Protein AF-A0A0G9GX62-F1 (afdb_monomer)

Foldseek 3Di:
DLWDWFAAPNDIDIDRLVQFPDWDADPVQFIWTAGPVRDITTTPHGRVVVVVSSVCSVVVVVPPPD

Mean predicted aligned error: 4.51 Å

Sequence (66 aa):
MSIFSTKVNGQKVTVVARNVAYVTENSEGRGVITFTNGDSINTQVGYDSIRRNVAKALDGAKEIAE

Organism: NCBI:txid1440762

Solvent-accessible surface area (backbone atoms only — not comparable to full-atom values): 3778 Å² total; per-residue (Å²): 111,33,48,45,77,50,42,38,96,92,39,84,42,80,43,56,36,83,47,50,66,50,72,46,67,46,100,85,51,24,17,29,45,30,32,72,86,73,51,71,45,71,37,79,41,45,26,70,59,48,54,50,47,42,51,50,15,51,54,67,46,66,81,75,78,129

pLDDT: mean 91.04, std 13.37, range [41.47, 98.31]

Radius of gyration: 11.81 Å; Cα contacts (8 Å, |Δi|>4): 120; chains: 1; bounding box: 21×30×34 Å

Secondary structure (DSSP, 8-state):
--EEEEEETTEEEEEEGGGEEEEEE-TTSEEEEEETTS-EEEEEEEHHHHHHHHHHHHHTTSS---

Nearest PDB structures (foldseek):
  2cod-assembly1_A  TM=5.310E-01  e=4.401E-02  Homo sapiens
  7pgu-assembly1_N  TM=5.582E-01  e=2.364E-01  Homo sapiens
  3au5-assembly1_A  TM=5.739E-01  e=8.741E-01  Homo sapiens
  7yis-assembly1_A  TM=5.946E-01  e=1.438E+00  Homo sapiens
  3au5-assembly2_B  TM=5.553E-01  e=1.352E+00  Homo sapiens

Structure (mmCIF, N/CA/C/O backbone):
data_AF-A0A0G9GX62-F1
#
_entry.id   AF-A0A0G9GX62-F1
#
loop_
_atom_site.group_PDB
_atom_site.id
_atom_site.type_symbol
_atom_site.label_atom_id
_atom_site.label_alt_id
_atom_site.label_comp_id
_atom_site.label_asym_id
_atom_site.l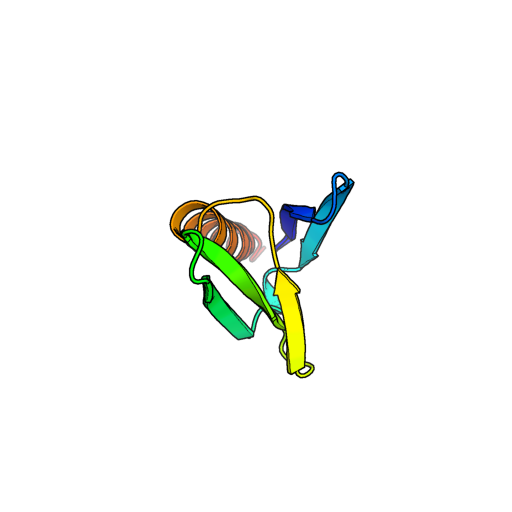abel_entity_id
_atom_site.label_seq_id
_atom_site.pdbx_PDB_ins_code
_atom_site.Cartn_x
_atom_site.Cartn_y
_atom_site.Cartn_z
_atom_site.occupancy
_atom_site.B_iso_or_equiv
_atom_site.auth_seq_id
_atom_site.auth_comp_id
_atom_site.auth_asym_id
_atom_site.auth_atom_id
_atom_site.pdbx_PDB_model_num
ATOM 1 N N . MET A 1 1 ? -7.711 -4.714 13.603 1.00 68.94 1 MET A N 1
ATOM 2 C CA . MET A 1 1 ? -8.329 -4.597 12.256 1.00 68.94 1 MET A CA 1
ATOM 3 C C . MET A 1 1 ? -7.231 -4.342 11.227 1.00 68.94 1 MET A C 1
ATOM 5 O O . MET A 1 1 ? -6.390 -3.494 11.491 1.00 68.94 1 MET A O 1
ATOM 9 N N . SER A 1 2 ? -7.201 -5.067 10.098 1.00 89.69 2 SER A N 1
ATOM 10 C CA . SER A 1 2 ? -6.129 -4.968 9.084 1.00 89.69 2 SER A CA 1
ATOM 11 C C . SER A 1 2 ? -6.245 -3.709 8.219 1.00 89.69 2 SER A C 1
ATOM 13 O O . SER A 1 2 ? -6.586 -3.793 7.039 1.00 89.69 2 SER A O 1
ATOM 15 N N . ILE A 1 3 ? -6.012 -2.535 8.799 1.00 94.69 3 ILE A N 1
ATOM 16 C CA . ILE A 1 3 ? -6.080 -1.254 8.088 1.00 94.69 3 ILE A CA 1
ATOM 17 C C . ILE A 1 3 ? -4.806 -0.436 8.280 1.00 94.69 3 ILE A C 1
ATOM 19 O O . ILE A 1 3 ? -4.126 -0.551 9.297 1.00 94.69 3 ILE A O 1
ATOM 23 N N . PHE A 1 4 ? -4.510 0.431 7.317 1.00 95.19 4 PHE A N 1
ATOM 24 C CA . PHE A 1 4 ? -3.504 1.483 7.457 1.00 95.19 4 PHE A CA 1
ATOM 25 C C . PHE A 1 4 ? -3.941 2.736 6.698 1.00 95.19 4 PHE A C 1
ATOM 27 O O . PHE A 1 4 ? -4.771 2.667 5.793 1.00 95.19 4 PHE A O 1
ATOM 34 N N . SER 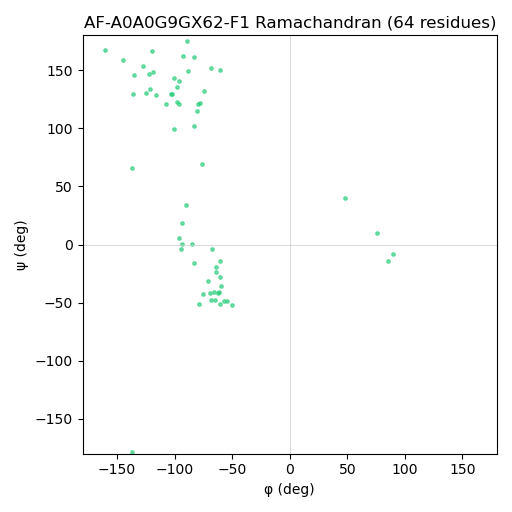A 1 5 ? -3.386 3.894 7.054 1.00 96.12 5 SER A N 1
ATOM 35 C CA . SER A 1 5 ? -3.613 5.125 6.296 1.00 96.12 5 SER A CA 1
ATOM 36 C C . SER A 1 5 ? -2.491 5.373 5.293 1.00 96.12 5 SER A C 1
ATOM 38 O O . SER A 1 5 ? -1.318 5.189 5.610 1.00 96.12 5 SER A O 1
ATOM 40 N N . THR A 1 6 ? -2.843 5.858 4.107 1.00 96.06 6 THR A N 1
ATOM 41 C CA . THR A 1 6 ? -1.893 6.370 3.111 1.00 96.06 6 THR A CA 1
ATOM 42 C C . THR A 1 6 ? -2.418 7.664 2.490 1.00 96.06 6 THR A C 1
ATOM 44 O O . THR A 1 6 ? -3.467 8.166 2.895 1.00 96.06 6 THR A O 1
ATOM 47 N N . LYS A 1 7 ? -1.676 8.239 1.543 1.00 96.94 7 LYS A N 1
ATOM 48 C CA . LYS A 1 7 ? -2.047 9.462 0.834 1.00 96.94 7 LYS A CA 1
ATOM 49 C C . LYS A 1 7 ? -2.25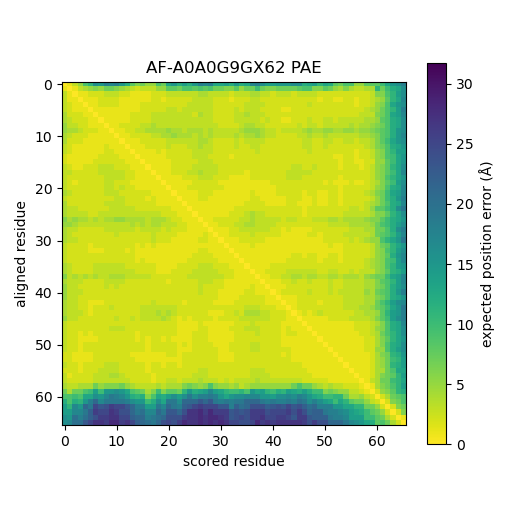2 9.179 -0.652 1.00 96.94 7 LYS A C 1
ATOM 51 O O . LYS A 1 7 ? -1.380 8.591 -1.290 1.00 96.94 7 LYS A O 1
ATOM 56 N N . VAL A 1 8 ? -3.389 9.606 -1.188 1.00 94.81 8 VAL A N 1
ATOM 57 C CA . VAL A 1 8 ? -3.770 9.494 -2.604 1.00 94.81 8 VAL A CA 1
ATOM 58 C C . VAL A 1 8 ? -4.368 10.835 -3.016 1.00 94.81 8 VAL A C 1
ATOM 60 O O . VAL A 1 8 ? -5.227 11.352 -2.311 1.00 94.81 8 VAL A O 1
ATOM 63 N N . ASN A 1 9 ? -3.904 11.423 -4.122 1.00 93.31 9 ASN A N 1
ATOM 64 C CA . ASN A 1 9 ? -4.431 12.688 -4.664 1.00 93.31 9 ASN A CA 1
ATOM 65 C C . ASN A 1 9 ? -4.595 13.822 -3.629 1.00 93.31 9 ASN A C 1
ATOM 67 O O . ASN A 1 9 ? -5.584 14.546 -3.624 1.00 93.31 9 ASN A O 1
ATOM 71 N N . GLY A 1 10 ? -3.643 13.970 -2.705 1.00 93.62 10 GLY A N 1
ATOM 72 C CA . GLY A 1 10 ? -3.693 14.988 -1.653 1.00 93.62 10 GLY A CA 1
ATOM 73 C C . GLY A 1 10 ? -4.489 14.583 -0.409 1.00 93.62 10 GLY A C 1
ATOM 74 O O . GLY A 1 10 ? -4.314 15.208 0.635 1.00 93.62 10 GLY A O 1
ATOM 75 N N . GLN A 1 11 ? -5.290 13.521 -0.475 1.00 96.00 11 GLN A N 1
ATOM 76 C CA . GLN A 1 11 ? -6.190 13.086 0.589 1.00 96.00 11 GLN A CA 1
ATOM 77 C C . GLN A 1 11 ? -5.609 11.920 1.390 1.00 96.00 11 GLN A C 1
ATOM 79 O O . GLN A 1 11 ? -4.956 11.025 0.849 1.00 96.00 11 GLN A O 1
ATOM 84 N N . LYS A 1 12 ? -5.865 11.922 2.702 1.00 96.06 12 LYS A N 1
ATOM 85 C CA . LYS A 1 12 ? -5.576 10.778 3.569 1.00 96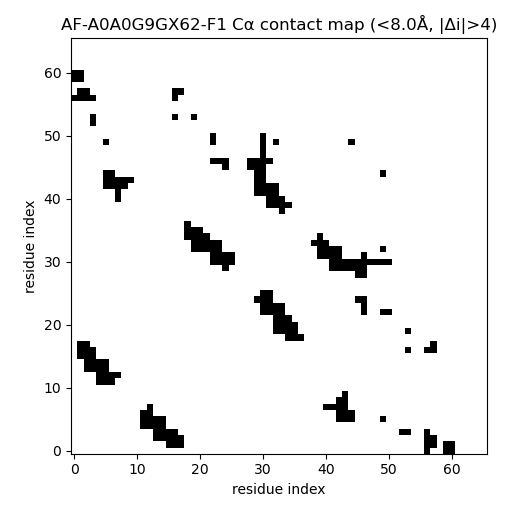.06 12 LYS A CA 1
ATOM 86 C C . LYS A 1 12 ? -6.671 9.734 3.367 1.00 96.06 12 LYS A C 1
ATOM 88 O O . LYS A 1 12 ? -7.840 10.026 3.595 1.00 96.06 12 LYS A O 1
ATOM 93 N N . VAL A 1 13 ? -6.285 8.528 2.973 1.00 95.31 13 VAL A N 1
ATOM 94 C CA . VAL A 1 13 ? -7.199 7.410 2.716 1.00 95.31 13 VAL A CA 1
ATOM 95 C C . VAL A 1 13 ? -6.897 6.251 3.655 1.00 95.31 13 VAL A C 1
ATOM 97 O O . VAL A 1 13 ? -5.743 6.037 4.034 1.00 95.31 13 VAL A O 1
ATOM 100 N N . THR A 1 14 ? -7.928 5.495 4.024 1.00 96.38 14 THR A N 1
ATOM 101 C CA . THR A 1 14 ? -7.795 4.259 4.802 1.00 96.38 14 THR A CA 1
ATOM 102 C C . THR A 1 14 ? -7.839 3.075 3.853 1.00 96.38 14 THR A C 1
ATOM 104 O O . THR A 1 14 ? -8.805 2.900 3.118 1.00 96.38 14 THR A O 1
ATOM 107 N N . VAL A 1 15 ? -6.795 2.256 3.879 1.00 95.50 15 VAL A N 1
ATOM 108 C CA . VAL A 1 15 ? -6.680 1.046 3.068 1.00 95.50 15 VAL A CA 1
ATOM 109 C C . VAL A 1 15 ? -6.981 -0.157 3.944 1.00 95.50 15 VAL A C 1
ATOM 111 O O . VAL A 1 15 ? -6.388 -0.320 5.011 1.00 95.50 15 VAL A O 1
ATOM 114 N N . VAL A 1 16 ? -7.880 -1.018 3.471 1.00 95.50 16 VAL A N 1
ATOM 115 C CA . VAL A 1 16 ? -8.129 -2.336 4.060 1.00 95.50 16 VAL A CA 1
ATOM 116 C C . VAL A 1 16 ? -7.088 -3.302 3.507 1.00 95.50 16 VAL A C 1
ATOM 118 O O . VAL A 1 16 ? -7.202 -3.769 2.377 1.00 95.50 16 VAL A O 1
ATOM 121 N N . ALA A 1 17 ? -6.060 -3.602 4.301 1.00 95.12 17 ALA A N 1
ATOM 122 C CA . ALA A 1 17 ? -4.916 -4.410 3.879 1.00 95.12 17 ALA A CA 1
ATOM 123 C C . ALA A 1 17 ? -5.314 -5.833 3.452 1.00 95.12 17 ALA A C 1
ATOM 125 O O . ALA A 1 17 ? -4.666 -6.406 2.586 1.00 95.12 17 ALA A O 1
ATOM 126 N N . ARG A 1 18 ? -6.412 -6.380 3.996 1.00 94.06 18 ARG A N 1
ATOM 127 C CA . ARG A 1 18 ? -6.963 -7.687 3.583 1.00 94.06 18 ARG A CA 1
ATOM 128 C C . ARG A 1 18 ? -7.462 -7.726 2.138 1.00 94.06 18 ARG A C 1
ATOM 130 O O . ARG A 1 18 ? -7.521 -8.805 1.568 1.00 94.06 18 ARG A O 1
ATOM 137 N N . ASN A 1 19 ? -7.807 -6.578 1.559 1.00 95.62 19 ASN A N 1
ATOM 138 C CA . ASN A 1 19 ? -8.270 -6.494 0.174 1.00 95.62 19 ASN A CA 1
ATOM 139 C C . ASN A 1 19 ? -7.126 -6.184 -0.797 1.00 95.62 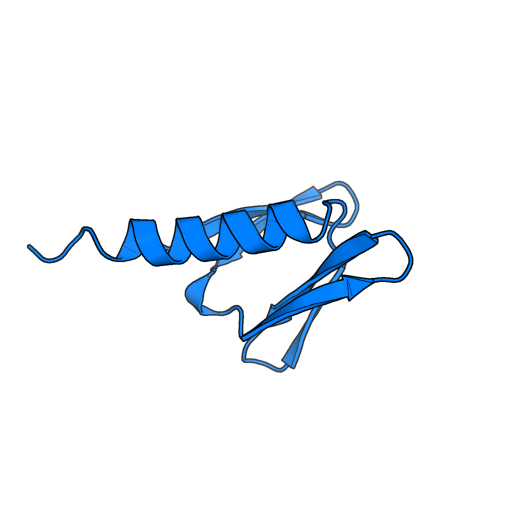19 ASN A C 1
ATOM 141 O O . ASN A 1 19 ? -7.372 -6.047 -1.990 1.00 95.62 19 ASN A O 1
ATOM 145 N N . VAL A 1 20 ? -5.891 -6.034 -0.313 1.00 96.50 20 VAL A N 1
ATOM 146 C CA . VAL A 1 20 ? -4.724 -5.801 -1.167 1.00 96.50 20 VAL A CA 1
ATOM 147 C C . VAL A 1 20 ? -4.280 -7.134 -1.754 1.00 96.50 20 VAL A C 1
ATOM 149 O O . VAL A 1 20 ? -3.941 -8.052 -1.013 1.00 96.50 20 VAL A O 1
ATOM 152 N N . ALA A 1 21 ? -4.263 -7.232 -3.081 1.00 97.19 21 ALA A N 1
ATOM 153 C CA . ALA A 1 21 ? -3.722 -8.385 -3.788 1.00 97.19 21 ALA A CA 1
ATOM 154 C C . ALA A 1 21 ? -2.190 -8.321 -3.825 1.00 97.19 21 ALA A C 1
ATOM 156 O O . ALA A 1 21 ? -1.511 -9.271 -3.444 1.00 97.19 21 ALA A O 1
ATOM 157 N N . TYR A 1 22 ? -1.642 -7.183 -4.255 1.00 96.94 22 TYR A N 1
ATOM 158 C CA . TYR A 1 22 ? -0.203 -6.934 -4.290 1.00 96.94 22 TYR A CA 1
ATOM 159 C C . TYR A 1 22 ? 0.102 -5.434 -4.366 1.00 96.94 22 TYR A C 1
ATOM 161 O O . TYR A 1 22 ? -0.770 -4.600 -4.622 1.00 96.94 22 TYR A O 1
ATOM 169 N N . VAL A 1 23 ? 1.370 -5.095 -4.136 1.00 97.44 23 VAL A N 1
ATOM 170 C CA . VAL A 1 23 ? 1.901 -3.735 -4.261 1.00 97.44 23 VAL A CA 1
ATOM 171 C C . VAL A 1 23 ? 3.023 -3.759 -5.293 1.00 97.44 23 VAL A C 1
ATOM 173 O O . VAL A 1 23 ? 3.881 -4.636 -5.228 1.00 97.44 23 VAL A O 1
ATOM 176 N N . THR A 1 24 ? 3.035 -2.804 -6.216 1.00 98.12 24 THR A N 1
ATOM 177 C CA . THR A 1 24 ? 4.136 -2.586 -7.167 1.00 98.12 24 THR A CA 1
ATOM 178 C C . THR A 1 24 ? 4.730 -1.194 -7.002 1.00 98.12 24 THR A C 1
ATOM 180 O O . THR A 1 24 ? 4.165 -0.333 -6.324 1.00 98.12 24 THR A O 1
ATOM 183 N N . GLU A 1 25 ? 5.896 -0.980 -7.597 1.00 97.81 25 GLU A N 1
ATOM 184 C CA . GLU A 1 25 ? 6.523 0.331 -7.714 1.00 97.81 25 GLU A CA 1
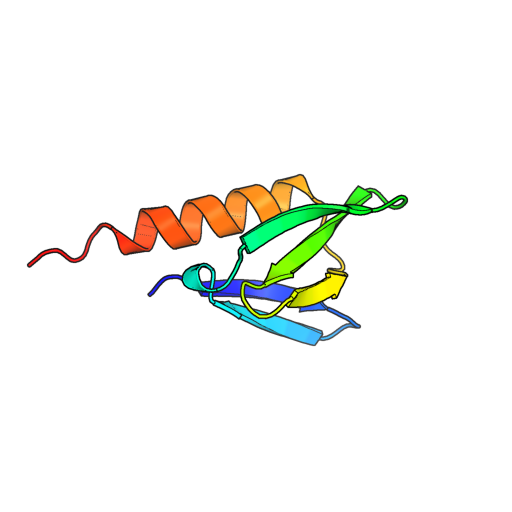ATOM 185 C C . GLU A 1 25 ? 6.226 0.921 -9.099 1.00 97.81 25 GLU A C 1
ATOM 187 O O . GLU A 1 25 ? 6.296 0.211 -10.104 1.00 97.81 25 GLU A O 1
ATOM 192 N N . ASN A 1 26 ? 5.864 2.204 -9.158 1.00 96.31 26 ASN A N 1
ATOM 193 C CA . ASN A 1 26 ? 5.738 2.931 -10.421 1.00 96.31 26 ASN A CA 1
ATOM 194 C C . ASN A 1 26 ? 7.066 3.598 -10.827 1.00 96.31 26 ASN A C 1
ATOM 196 O O . ASN A 1 26 ? 8.028 3.626 -10.065 1.00 96.31 26 ASN A O 1
ATOM 200 N N . SER A 1 27 ? 7.115 4.212 -12.011 1.00 96.31 27 SER A N 1
ATOM 201 C CA . SER A 1 27 ? 8.319 4.889 -12.521 1.00 96.31 27 SER A CA 1
ATOM 202 C C . SER A 1 27 ? 8.823 6.060 -11.659 1.00 96.31 27 SER A C 1
ATOM 204 O O . SER A 1 27 ? 9.940 6.522 -11.863 1.00 96.31 27 SER A O 1
ATOM 206 N N . GLU A 1 28 ? 8.017 6.562 -10.719 1.00 94.88 28 GLU A N 1
ATOM 207 C CA . GLU A 1 28 ? 8.387 7.619 -9.767 1.00 94.88 28 GLU A CA 1
ATOM 208 C C . GLU A 1 28 ? 8.844 7.058 -8.401 1.00 94.88 28 GLU A C 1
ATOM 210 O O . GLU A 1 28 ? 9.030 7.828 -7.457 1.00 94.88 28 GLU A O 1
AT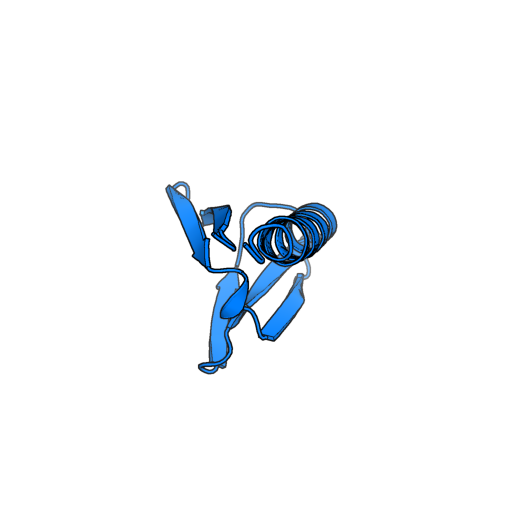OM 215 N N . GLY A 1 29 ? 8.965 5.733 -8.246 1.00 96.00 29 GLY A N 1
ATOM 216 C CA . GLY A 1 29 ? 9.300 5.083 -6.970 1.00 96.00 29 GLY A CA 1
ATOM 217 C C . GLY A 1 29 ? 8.137 5.023 -5.966 1.00 96.00 29 GLY A C 1
ATOM 218 O O . GLY A 1 29 ? 8.317 4.719 -4.781 1.00 96.00 29 GLY A O 1
ATOM 219 N N . ARG A 1 30 ? 6.916 5.364 -6.399 1.00 96.69 30 ARG A N 1
ATOM 220 C CA . ARG A 1 30 ? 5.719 5.360 -5.547 1.00 96.69 30 ARG A CA 1
ATOM 221 C C . ARG A 1 30 ? 5.055 3.992 -5.555 1.00 96.69 30 ARG A C 1
ATOM 223 O O . ARG A 1 30 ? 5.083 3.270 -6.548 1.00 96.69 30 ARG A O 1
ATOM 230 N N . GLY A 1 31 ? 4.420 3.654 -4.437 1.00 97.62 31 GLY A N 1
ATOM 231 C CA . GLY A 1 31 ? 3.665 2.418 -4.304 1.00 97.62 31 GLY A CA 1
ATOM 232 C C . GLY A 1 31 ? 2.344 2.488 -5.062 1.00 97.62 31 GLY A C 1
ATOM 233 O O . GLY A 1 31 ? 1.572 3.437 -4.893 1.00 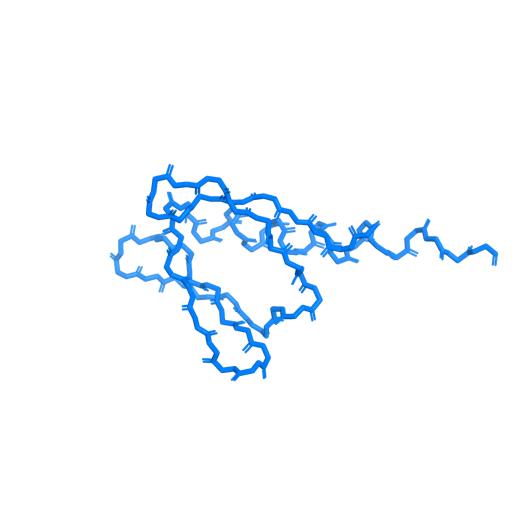97.62 31 GLY A O 1
ATOM 234 N N . VAL A 1 32 ? 2.060 1.454 -5.840 1.00 97.94 32 VAL A N 1
ATOM 235 C CA . VAL A 1 32 ? 0.762 1.201 -6.462 1.00 97.94 32 VAL A CA 1
ATOM 236 C C . VAL A 1 32 ? 0.132 0.029 -5.735 1.00 97.94 32 VAL A C 1
ATOM 238 O O . VAL A 1 32 ? 0.719 -1.047 -5.659 1.00 97.94 32 VAL A O 1
ATOM 241 N N . ILE A 1 33 ? -1.047 0.240 -5.160 1.00 98.06 33 ILE A N 1
ATOM 242 C CA . ILE A 1 33 ? -1.789 -0.817 -4.468 1.00 98.06 33 ILE A CA 1
ATOM 243 C C . ILE A 1 33 ? -2.785 -1.385 -5.465 1.00 98.06 33 ILE A C 1
ATOM 245 O O . ILE A 1 33 ? -3.625 -0.634 -5.954 1.00 98.06 33 ILE A O 1
ATOM 249 N N . THR A 1 34 ? -2.702 -2.685 -5.740 1.00 98.31 34 THR A N 1
ATOM 250 C CA . THR A 1 34 ? -3.723 -3.407 -6.508 1.00 98.31 34 THR A CA 1
ATOM 251 C C . THR A 1 34 ? -4.580 -4.219 -5.551 1.00 98.31 34 THR A C 1
ATOM 253 O O . THR A 1 34 ? -4.062 -4.946 -4.700 1.00 98.31 34 THR A O 1
ATOM 256 N N . PHE A 1 35 ? -5.893 -4.074 -5.669 1.00 97.50 35 PHE A N 1
ATOM 257 C CA . PHE A 1 35 ? -6.875 -4.747 -4.836 1.00 97.50 35 PHE A CA 1
ATOM 258 C C . PHE A 1 35 ? -7.342 -6.059 -5.468 1.00 97.50 35 PHE A C 1
ATOM 260 O O . PHE A 1 35 ? -7.190 -6.297 -6.664 1.00 97.50 35 PHE A O 1
ATOM 267 N N . THR A 1 36 ? -7.939 -6.928 -4.657 1.00 96.69 36 THR A N 1
ATOM 268 C CA . THR A 1 36 ? -8.456 -8.236 -5.089 1.00 96.69 36 THR A CA 1
ATOM 269 C C . THR A 1 36 ? -9.598 -8.146 -6.101 1.00 96.69 36 THR A C 1
ATOM 271 O O . THR A 1 36 ? -9.850 -9.114 -6.810 1.00 96.69 36 THR A O 1
ATOM 274 N N . ASN A 1 37 ? -10.266 -6.995 -6.203 1.00 96.25 37 ASN A N 1
ATOM 275 C CA . ASN A 1 37 ? -11.283 -6.720 -7.219 1.00 96.25 37 ASN A CA 1
ATOM 276 C C . ASN A 1 37 ? -10.697 -6.217 -8.557 1.00 96.25 37 ASN A C 1
ATOM 278 O O . ASN A 1 37 ? -11.461 -5.951 -9.479 1.00 96.25 37 ASN A O 1
ATOM 282 N N . GLY A 1 38 ? -9.370 -6.084 -8.669 1.00 95.88 38 GLY A N 1
ATOM 283 C CA . GLY A 1 38 ? -8.681 -5.588 -9.863 1.00 95.88 38 GLY A CA 1
ATOM 284 C C . GLY A 1 38 ? -8.477 -4.071 -9.902 1.00 95.88 38 GLY A C 1
ATOM 285 O O . GLY A 1 38 ? -7.729 -3.595 -10.755 1.00 95.88 38 GLY A O 1
ATOM 286 N N . ASP A 1 39 ? -9.070 -3.311 -8.976 1.00 96.88 39 ASP A N 1
ATOM 287 C CA . ASP A 1 39 ? -8.832 -1.871 -8.892 1.00 96.88 39 ASP A CA 1
ATOM 288 C C . ASP A 1 39 ? -7.400 -1.582 -8.449 1.00 96.88 39 ASP A C 1
ATOM 290 O O . ASP A 1 39 ? -6.785 -2.341 -7.694 1.00 96.88 39 ASP A O 1
ATOM 294 N N . SER A 1 40 ? -6.873 -0.435 -8.870 1.00 96.62 40 SER A N 1
ATOM 295 C CA . SER A 1 40 ? -5.555 0.016 -8.443 1.00 96.62 40 SER A CA 1
ATOM 296 C C . SER A 1 40 ? -5.557 1.489 -8.064 1.00 96.62 40 SER A C 1
ATOM 298 O O . SER A 1 40 ? -6.282 2.304 -8.636 1.00 96.62 40 SER A O 1
ATOM 300 N N . ILE A 1 41 ? -4.737 1.834 -7.073 1.00 95.94 41 ILE A N 1
ATOM 301 C CA . ILE A 1 41 ? -4.525 3.219 -6.650 1.00 95.94 41 ILE A CA 1
ATOM 302 C C . ILE A 1 41 ? -3.040 3.559 -6.682 1.00 95.94 41 ILE A C 1
ATOM 304 O O . ILE A 1 41 ? -2.203 2.858 -6.108 1.00 95.94 41 ILE A O 1
ATOM 308 N N . ASN A 1 42 ? -2.725 4.687 -7.316 1.00 96.88 42 ASN A N 1
ATOM 309 C CA . ASN A 1 42 ? -1.407 5.301 -7.238 1.00 96.88 42 ASN A CA 1
ATOM 310 C C . ASN A 1 42 ? -1.309 6.090 -5.935 1.00 96.88 42 ASN A C 1
ATOM 312 O O . ASN A 1 42 ? -2.032 7.068 -5.723 1.00 96.88 42 ASN A O 1
ATOM 316 N N . THR A 1 43 ? -0.423 5.662 -5.043 1.00 96.56 43 THR A N 1
ATOM 317 C CA . THR A 1 43 ? -0.192 6.386 -3.794 1.00 96.56 43 THR A CA 1
ATOM 318 C C . THR A 1 43 ? 0.788 7.532 -4.015 1.00 96.56 43 THR A C 1
ATOM 320 O O . THR A 1 43 ? 1.552 7.552 -4.973 1.00 96.56 43 THR A O 1
ATOM 323 N N . GLN A 1 44 ? 0.797 8.494 -3.098 1.00 96.69 44 GLN A N 1
ATOM 324 C CA . GLN A 1 44 ? 1.816 9.546 -3.030 1.00 96.69 44 GLN A CA 1
ATOM 325 C C . GLN A 1 44 ? 2.963 9.170 -2.078 1.00 96.69 44 GLN A C 1
ATOM 327 O O . GLN A 1 44 ? 3.684 10.039 -1.593 1.00 96.69 44 GLN A O 1
ATOM 332 N N . VAL A 1 45 ? 3.097 7.882 -1.757 1.00 95.81 45 VAL A N 1
ATOM 333 C CA . VAL A 1 45 ? 4.042 7.341 -0.778 1.00 95.81 45 VAL A CA 1
ATOM 334 C C . VAL A 1 45 ? 4.934 6.319 -1.481 1.00 95.81 45 VAL A C 1
ATOM 336 O O . VAL A 1 45 ? 4.492 5.633 -2.397 1.00 95.81 45 VAL A O 1
ATOM 339 N N . GLY A 1 46 ? 6.197 6.216 -1.067 1.00 97.06 46 GLY A N 1
ATOM 340 C CA . GLY A 1 46 ? 7.151 5.276 -1.663 1.00 97.06 46 GLY A CA 1
ATOM 341 C C . GLY A 1 46 ? 6.728 3.809 -1.530 1.00 97.06 46 GLY A C 1
ATOM 342 O O . GLY A 1 46 ? 6.077 3.432 -0.546 1.00 97.06 46 GLY A O 1
ATOM 343 N N . TYR A 1 47 ? 7.137 2.984 -2.496 1.00 96.94 47 TYR A N 1
ATOM 344 C CA . TYR A 1 47 ? 6.832 1.550 -2.553 1.00 96.94 47 TYR A CA 1
ATOM 345 C C . TYR A 1 47 ? 7.138 0.816 -1.238 1.00 96.94 47 TYR A C 1
ATOM 347 O O . TYR A 1 47 ? 6.248 0.187 -0.659 1.00 96.94 47 TYR A O 1
ATOM 355 N N . ASP A 1 48 ? 8.352 0.968 -0.701 1.00 96.62 48 ASP A N 1
ATOM 356 C CA . ASP A 1 48 ? 8.772 0.281 0.527 1.00 96.62 48 ASP A CA 1
ATOM 357 C C . ASP A 1 48 ? 7.903 0.620 1.740 1.00 96.62 48 ASP A C 1
ATOM 359 O O . ASP A 1 48 ? 7.627 -0.232 2.587 1.00 96.62 48 ASP A O 1
ATOM 363 N N . SER A 1 49 ? 7.445 1.867 1.835 1.00 96.19 49 SER A N 1
ATOM 364 C CA . SER A 1 49 ? 6.566 2.293 2.922 1.00 96.19 49 SER A CA 1
ATOM 365 C C . SER A 1 49 ? 5.187 1.651 2.807 1.00 96.19 49 SER A C 1
ATOM 367 O O . SER A 1 49 ? 4.656 1.180 3.812 1.00 96.19 49 SER A O 1
ATOM 369 N N . ILE A 1 50 ? 4.628 1.560 1.597 1.00 97.00 50 ILE A N 1
ATOM 370 C CA . ILE A 1 50 ? 3.359 0.859 1.371 1.00 97.00 50 ILE A CA 1
ATOM 371 C C . ILE A 1 50 ? 3.505 -0.633 1.671 1.00 97.00 50 ILE A C 1
ATOM 373 O O . ILE A 1 50 ? 2.707 -1.176 2.435 1.00 97.00 50 ILE A O 1
ATOM 377 N N . ARG A 1 51 ? 4.551 -1.281 1.148 1.00 95.75 51 ARG A N 1
ATOM 378 C CA . ARG A 1 51 ? 4.843 -2.698 1.397 1.00 95.75 51 ARG A CA 1
ATOM 379 C C . ARG A 1 51 ? 4.934 -3.005 2.895 1.00 95.75 51 ARG A C 1
ATOM 381 O O . ARG A 1 51 ? 4.289 -3.941 3.368 1.00 95.75 51 ARG A O 1
ATOM 388 N N . ARG A 1 52 ? 5.689 -2.203 3.658 1.00 96.00 52 ARG A N 1
ATOM 389 C CA . ARG A 1 52 ? 5.803 -2.355 5.120 1.00 96.00 52 ARG A CA 1
ATOM 390 C C . ARG A 1 52 ? 4.466 -2.159 5.831 1.00 96.00 52 ARG A C 1
ATOM 392 O O . ARG A 1 52 ? 4.154 -2.920 6.743 1.00 96.00 52 ARG A O 1
ATOM 399 N N . ASN A 1 53 ? 3.673 -1.172 5.419 1.00 95.44 53 ASN A N 1
ATOM 400 C CA . ASN A 1 53 ? 2.372 -0.902 6.030 1.00 95.44 53 ASN A CA 1
ATOM 401 C C . ASN A 1 53 ? 1.371 -2.038 5.797 1.00 95.44 53 ASN A C 1
ATOM 403 O O . ASN A 1 53 ? 0.662 -2.407 6.730 1.00 95.44 53 ASN A O 1
ATOM 407 N N . VAL A 1 54 ? 1.344 -2.620 4.593 1.00 95.50 54 VAL A N 1
ATOM 408 C CA . VAL A 1 54 ? 0.514 -3.797 4.292 1.00 95.50 54 VAL A CA 1
ATOM 409 C C . VAL A 1 54 ? 0.923 -4.968 5.183 1.00 95.50 54 VAL A C 1
ATOM 411 O O . VAL A 1 54 ? 0.070 -5.521 5.874 1.00 95.50 54 VAL A O 1
ATOM 414 N N . ALA A 1 55 ? 2.219 -5.294 5.241 1.00 93.75 55 ALA A N 1
ATOM 415 C CA . ALA A 1 55 ? 2.723 -6.377 6.084 1.00 93.75 55 ALA A CA 1
ATOM 416 C C . ALA A 1 55 ? 2.360 -6.165 7.562 1.00 93.75 55 ALA A C 1
ATOM 418 O O . ALA A 1 55 ? 1.777 -7.048 8.183 1.00 93.75 55 ALA A O 1
ATOM 419 N N . LYS A 1 56 ? 2.607 -4.964 8.100 1.00 93.44 56 LYS A N 1
ATOM 420 C C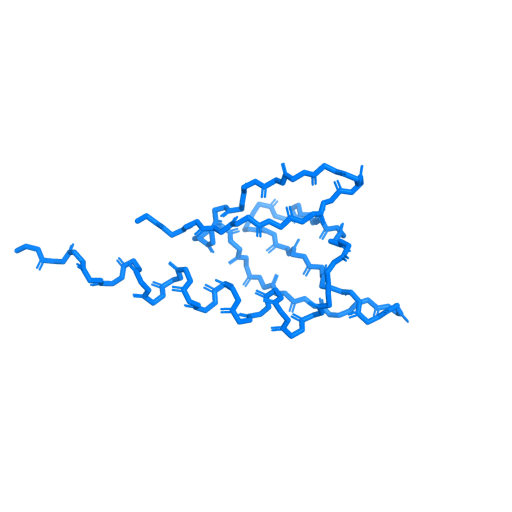A . LYS A 1 56 ? 2.281 -4.613 9.489 1.00 93.44 56 LYS A CA 1
ATOM 421 C C . LYS A 1 56 ? 0.782 -4.699 9.783 1.00 93.44 56 LYS A C 1
ATOM 423 O O . LYS A 1 56 ? 0.396 -5.162 10.850 1.00 93.44 56 LYS A O 1
ATOM 428 N N . ALA A 1 57 ? -0.070 -4.248 8.864 1.00 93.88 57 ALA A N 1
ATOM 429 C CA . ALA A 1 57 ? -1.520 -4.287 9.043 1.00 93.88 57 ALA A CA 1
ATOM 430 C C . ALA A 1 57 ? -2.087 -5.716 8.971 1.00 93.88 57 ALA A C 1
ATOM 432 O O . ALA A 1 57 ? -3.089 -6.015 9.622 1.00 93.88 57 ALA A O 1
ATOM 433 N N . LEU A 1 58 ? -1.473 -6.599 8.181 1.00 91.19 58 LEU A N 1
ATOM 434 C CA . LEU A 1 58 ? -1.839 -8.014 8.131 1.00 91.19 58 LEU A CA 1
ATOM 435 C C . LEU A 1 58 ? -1.337 -8.769 9.368 1.00 91.19 58 LEU A C 1
ATOM 437 O O . LEU A 1 58 ? -2.100 -9.538 9.948 1.00 91.19 58 LEU A O 1
ATOM 441 N N . ASP A 1 59 ? -0.107 -8.500 9.803 1.00 88.56 59 ASP A N 1
ATOM 442 C CA . ASP A 1 59 ? 0.509 -9.134 10.972 1.00 88.56 59 ASP A CA 1
ATOM 443 C C . ASP A 1 59 ? -0.168 -8.711 12.283 1.00 88.56 59 ASP A C 1
ATOM 445 O O . ASP A 1 59 ? -0.647 -9.549 13.040 1.00 88.56 59 ASP A O 1
ATOM 449 N N . GLY A 1 60 ? -0.385 -7.407 12.481 1.00 73.38 60 GLY A N 1
ATOM 450 C CA . GLY A 1 60 ? -1.121 -6.877 13.637 1.00 73.38 60 GLY A CA 1
ATOM 451 C C . GLY A 1 60 ? -2.613 -7.234 13.660 1.00 73.38 60 GLY A C 1
ATOM 452 O O . GLY A 1 60 ? -3.323 -6.895 14.602 1.00 73.38 60 GLY A O 1
ATOM 453 N N . ALA A 1 61 ? -3.132 -7.903 12.628 1.00 60.88 61 ALA A N 1
ATOM 454 C CA . ALA A 1 61 ? -4.471 -8.485 12.652 1.00 60.88 61 ALA A CA 1
ATOM 455 C C . ALA A 1 61 ? -4.496 -9.959 13.062 1.00 60.88 61 ALA A C 1
ATOM 457 O O . ALA A 1 61 ? -5.585 -10.523 13.164 1.00 60.88 61 ALA A O 1
ATOM 458 N N . LYS A 1 62 ? -3.326 -10.568 13.269 1.00 59.28 62 LYS A N 1
ATOM 459 C CA . LYS A 1 62 ? -3.171 -11.943 13.735 1.00 59.28 62 LYS A CA 1
ATOM 460 C C . LYS A 1 62 ? -3.271 -12.056 15.266 1.00 59.28 62 LYS A C 1
ATOM 462 O O . LYS A 1 62 ? -3.537 -13.142 15.759 1.00 59.28 62 LYS A O 1
ATOM 467 N N . GLU A 1 63 ? -3.155 -10.950 16.007 1.00 52.91 63 GLU A N 1
ATOM 468 C CA . GLU A 1 63 ? -3.169 -10.915 17.485 1.00 52.91 63 GLU A CA 1
ATOM 469 C C . GLU A 1 63 ? -4.559 -10.732 18.133 1.00 52.91 63 GLU A C 1
ATOM 471 O O . GLU A 1 63 ? -4.687 -10.121 19.188 1.00 52.91 63 GLU A O 1
ATOM 476 N N . ILE A 1 64 ? -5.627 -11.270 17.540 1.00 51.78 64 ILE A N 1
ATOM 477 C CA . ILE A 1 64 ? -6.907 -11.422 18.259 1.00 51.78 64 ILE A CA 1
ATOM 478 C C . ILE A 1 64 ? -7.493 -12.798 17.937 1.00 51.78 64 ILE A C 1
ATOM 480 O O . ILE A 1 64 ? -8.486 -12.934 17.226 1.00 51.78 64 ILE A O 1
ATOM 484 N N . ALA A 1 65 ? -6.793 -13.838 18.379 1.00 44.97 65 ALA A N 1
ATOM 485 C CA . ALA A 1 65 ? -7.417 -15.121 18.659 1.00 44.97 65 ALA A CA 1
ATOM 486 C C . ALA A 1 65 ? -7.589 -15.158 20.182 1.00 44.97 65 ALA A C 1
ATOM 488 O O . ALA A 1 65 ? -6.603 -15.314 20.901 1.00 44.97 65 ALA A O 1
ATOM 489 N N . GLU A 1 66 ? -8.808 -14.849 20.627 1.00 41.47 66 GLU A N 1
ATOM 490 C CA . GLU A 1 66 ? -9.276 -15.036 22.007 1.00 41.47 66 GLU A CA 1
ATOM 491 C C . GLU A 1 66 ? -9.406 -16.533 22.321 1.00 41.47 66 GLU A C 1
ATOM 493 O O . GLU A 1 66 ? -9.824 -17.284 21.404 1.00 41.47 66 GLU A O 1
#